Protein AF-A0A2T3CL04-F1 (afdb_monomer_lite)

Foldseek 3Di:
DWDADPVRDIDDQDFAKDKDWDADPVRDIDIDIDGDDPDFHKDKDWFQFDQWQPDPSAQADQWAALVRVVVNQVVCLPVDVVFFPCVSVVHDQAWEFGNAQDNPTQWGFTWRSRDSDIDSVGDIDGRRDIHMIMGTPDD

pLDDT: mean 89.46, std 8.48, range [59.19, 98.31]

Radius of gyration: 17.95 Å; chains: 1; bounding box: 47×25×50 Å

Structure (mmCIF, N/CA/C/O backbone):
data_AF-A0A2T3CL04-F1
#
_entry.id   AF-A0A2T3CL04-F1
#
loop_
_atom_site.group_PDB
_atom_site.id
_atom_site.type_symbol
_atom_site.label_atom_id
_atom_site.label_alt_id
_atom_site.label_comp_id
_atom_site.label_asym_id
_atom_site.label_entity_id
_atom_site.label_seq_id
_atom_site.pdbx_PDB_ins_code
_atom_site.Cartn_x
_atom_site.Cartn_y
_atom_site.Cartn_z
_atom_site.occupancy
_atom_site.B_iso_or_equiv
_atom_site.auth_seq_id
_atom_site.auth_comp_id
_atom_site.auth_asym_id
_atom_site.auth_atom_id
_atom_site.pdbx_PDB_model_num
ATOM 1 N N . MET A 1 1 ? -12.659 11.385 9.164 1.00 59.19 1 MET A N 1
ATOM 2 C CA . MET A 1 1 ? -13.861 10.510 9.089 1.00 59.19 1 MET A CA 1
ATOM 3 C C . MET A 1 1 ? -13.406 9.063 9.093 1.00 59.19 1 MET A C 1
ATOM 5 O O . MET A 1 1 ? -12.392 8.786 8.464 1.00 59.19 1 MET A O 1
ATOM 9 N N . ALA A 1 2 ? -14.109 8.166 9.783 1.00 63.53 2 ALA A N 1
ATOM 10 C CA . ALA A 1 2 ? -13.750 6.751 9.889 1.00 63.53 2 ALA A CA 1
ATOM 11 C C . ALA A 1 2 ? -14.922 5.831 9.529 1.00 63.53 2 ALA A C 1
ATOM 13 O O . ALA A 1 2 ? -16.082 6.221 9.659 1.00 63.53 2 ALA A O 1
ATOM 14 N N . THR A 1 3 ? -14.613 4.617 9.084 1.00 68.12 3 THR A N 1
ATOM 15 C CA . THR A 1 3 ? -15.584 3.527 8.933 1.00 68.12 3 THR A CA 1
ATOM 16 C C . THR A 1 3 ? -15.368 2.506 10.045 1.00 68.12 3 THR A C 1
ATOM 18 O O . THR A 1 3 ? -14.237 2.302 10.479 1.00 68.12 3 THR A O 1
ATOM 21 N N . VAL A 1 4 ? -16.447 1.880 10.518 1.00 71.81 4 VAL A N 1
ATOM 22 C CA . VAL A 1 4 ? -16.408 0.819 11.533 1.00 71.81 4 VAL A CA 1
ATOM 23 C C . VAL A 1 4 ? -17.107 -0.425 10.992 1.00 71.81 4 VAL A C 1
ATOM 25 O O . VAL A 1 4 ? -18.161 -0.306 10.363 1.00 71.81 4 VAL A O 1
ATOM 28 N N . ASP A 1 5 ? -16.515 -1.604 11.181 1.00 72.62 5 ASP A N 1
ATOM 29 C CA . ASP A 1 5 ? -17.175 -2.872 10.854 1.00 72.62 5 ASP A CA 1
ATOM 30 C C . ASP A 1 5 ? -17.956 -3.453 12.049 1.00 72.62 5 ASP A C 1
ATOM 32 O O . ASP A 1 5 ? -17.906 -2.942 13.167 1.00 72.62 5 ASP A O 1
ATOM 36 N N . GLN A 1 6 ? -18.707 -4.535 11.815 1.00 69.56 6 GLN A N 1
ATOM 37 C CA . GLN A 1 6 ? -19.569 -5.167 12.827 1.00 69.56 6 GLN A CA 1
ATOM 38 C C . GLN A 1 6 ? -18.801 -5.746 14.028 1.00 69.56 6 GLN A C 1
ATOM 40 O O . GLN A 1 6 ? -19.418 -6.107 15.025 1.00 69.56 6 GLN A O 1
ATOM 45 N N . THR A 1 7 ? -17.471 -5.844 13.941 1.00 71.88 7 THR A N 1
ATOM 46 C CA . THR A 1 7 ? -16.604 -6.314 15.029 1.00 71.88 7 THR A CA 1
ATOM 47 C C . THR A 1 7 ? -15.989 -5.168 15.833 1.00 71.88 7 THR A C 1
ATOM 49 O O . THR A 1 7 ? -15.258 -5.415 16.787 1.00 71.88 7 THR A O 1
ATOM 52 N N . GLY A 1 8 ? -16.289 -3.915 15.468 1.00 69.06 8 GLY A N 1
ATOM 53 C CA . GLY A 1 8 ? -15.706 -2.727 16.088 1.00 69.06 8 GLY A CA 1
ATOM 54 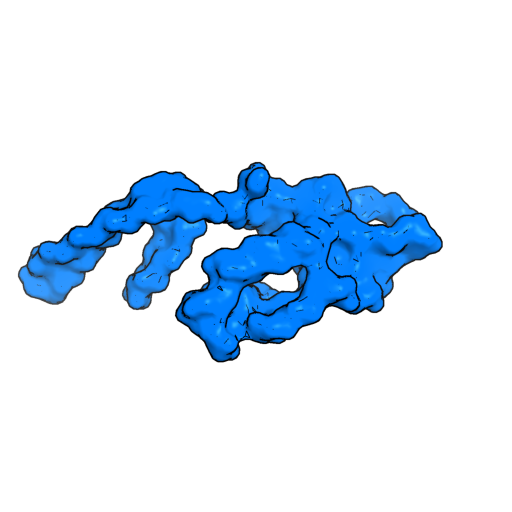C C . GLY A 1 8 ? -14.339 -2.341 15.518 1.00 69.06 8 GLY A C 1
ATOM 55 O O . GLY A 1 8 ? -13.658 -1.511 16.114 1.00 69.06 8 GLY A O 1
ATOM 56 N N . PHE A 1 9 ? -13.923 -2.906 14.376 1.00 71.75 9 PHE A N 1
ATOM 57 C CA . PHE A 1 9 ? -12.684 -2.506 13.709 1.00 71.75 9 PHE A CA 1
ATOM 58 C C . PHE A 1 9 ? -12.881 -1.176 12.983 1.00 71.75 9 PHE A C 1
ATOM 60 O O . PHE A 1 9 ? -13.762 -1.057 12.129 1.00 71.75 9 PHE A O 1
ATOM 67 N N . VAL A 1 10 ? -12.057 -0.183 13.319 1.00 74.50 10 VAL A N 1
ATOM 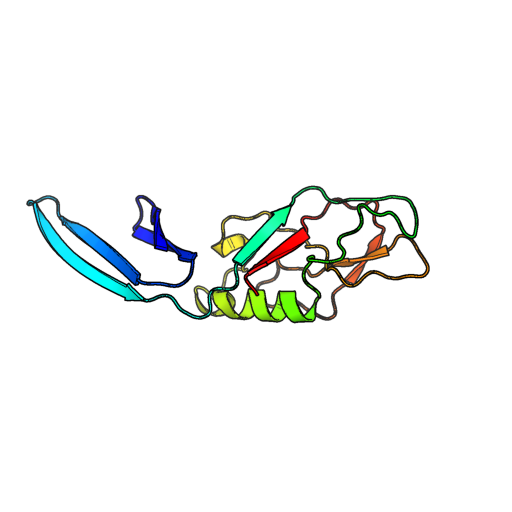68 C CA . VAL A 1 10 ? -12.188 1.195 12.835 1.00 74.50 10 VAL A CA 1
ATOM 69 C C . VAL A 1 10 ? -11.036 1.522 11.900 1.00 74.50 10 VAL A C 1
ATOM 71 O O . VAL A 1 10 ? -9.875 1.366 12.264 1.00 74.50 10 VAL A O 1
ATOM 74 N N . VAL A 1 11 ? -11.350 2.043 10.715 1.00 72.25 11 VAL A N 1
ATOM 75 C CA . VAL A 1 11 ? -10.349 2.553 9.773 1.00 72.25 11 VAL A CA 1
ATOM 76 C C . VAL A 1 11 ? -10.561 4.044 9.581 1.00 72.25 11 VAL A C 1
ATOM 78 O O . VAL A 1 11 ? -11.632 4.486 9.159 1.00 72.25 11 VAL A O 1
ATOM 81 N N . ALA A 1 12 ? -9.524 4.831 9.860 1.00 71.81 12 ALA A N 1
ATOM 82 C CA . ALA A 1 12 ? -9.507 6.245 9.521 1.00 71.81 12 ALA A CA 1
ATOM 83 C C . ALA A 1 12 ? -9.468 6.405 7.994 1.00 71.81 12 ALA A C 1
ATOM 85 O O . ALA A 1 12 ? -8.493 6.033 7.346 1.00 71.81 12 ALA A O 1
ATOM 86 N N . ALA A 1 13 ? -10.527 6.963 7.410 1.00 71.94 13 ALA A N 1
ATOM 87 C CA . ALA A 1 13 ? -10.597 7.244 5.977 1.00 71.94 13 ALA A CA 1
ATOM 88 C C . ALA A 1 13 ? -10.000 8.616 5.623 1.00 71.94 13 ALA A C 1
ATOM 90 O O . ALA A 1 13 ? -9.594 8.838 4.486 1.00 71.94 13 ALA A O 1
ATOM 91 N N . ASN A 1 14 ? -9.976 9.551 6.578 1.00 73.94 14 ASN A N 1
ATOM 92 C CA . ASN A 1 14 ? -9.379 10.876 6.417 1.00 73.94 14 ASN A CA 1
ATOM 93 C C . ASN A 1 14 ? -9.092 11.512 7.788 1.00 73.94 14 ASN A C 1
ATOM 95 O O . ASN A 1 14 ? -9.733 11.140 8.781 1.00 73.94 14 ASN A O 1
ATOM 99 N N . ASN A 1 15 ? -8.219 12.521 7.810 1.00 79.31 15 ASN A N 1
ATOM 100 C CA . ASN A 1 15 ? -8.009 13.408 8.951 1.00 79.31 15 ASN A CA 1
ATOM 101 C C . ASN A 1 15 ? -9.340 14.015 9.442 1.00 79.31 15 ASN A C 1
ATOM 103 O O . ASN A 1 15 ? -10.315 14.154 8.695 1.00 79.31 15 ASN A O 1
ATOM 107 N N . GLY A 1 16 ? -9.390 14.360 10.724 1.00 80.75 16 GLY A N 1
ATOM 108 C CA . GLY A 1 16 ? -10.564 14.913 11.398 1.00 80.75 16 GLY A CA 1
ATOM 109 C C . GLY A 1 16 ? -11.110 13.988 12.478 1.00 80.75 16 GLY A C 1
ATOM 110 O O . GLY A 1 16 ? -10.550 12.931 12.753 1.00 80.75 16 GLY A O 1
ATOM 111 N N . SER A 1 17 ? -12.213 14.383 13.105 1.00 82.94 17 SER A N 1
ATOM 112 C CA . SER A 1 17 ? -12.770 13.649 14.242 1.00 82.94 17 SER A CA 1
ATOM 113 C C . SER A 1 17 ? -13.910 12.717 13.836 1.00 82.94 17 SER A C 1
ATOM 115 O O . SER A 1 17 ? -14.608 12.932 12.843 1.00 82.94 17 SER A O 1
ATOM 117 N N . SER A 1 18 ? -14.094 11.634 14.577 1.00 84.25 18 SER A N 1
ATOM 118 C CA . SER A 1 18 ? -15.256 10.752 14.481 1.00 84.25 18 SER A CA 1
ATOM 119 C C . SER A 1 18 ? -15.648 10.294 15.876 1.00 84.25 18 SER A C 1
ATOM 121 O O . SER A 1 18 ? -14.788 10.075 16.725 1.00 84.25 18 SER A O 1
ATOM 123 N N . VAL A 1 19 ? -16.950 10.186 16.114 1.00 86.19 19 VAL A N 1
ATOM 124 C CA . VAL A 1 19 ? -17.493 9.678 17.373 1.00 86.19 19 VAL A CA 1
ATOM 125 C C . VAL A 1 19 ? -17.916 8.239 17.136 1.00 86.19 19 VAL A C 1
ATOM 127 O O . VAL A 1 19 ? -18.683 7.965 16.215 1.00 86.19 19 VAL A O 1
ATOM 130 N N . ILE A 1 20 ? -17.392 7.327 17.944 1.00 84.00 20 ILE A N 1
ATOM 131 C CA . ILE A 1 20 ? -17.840 5.940 17.990 1.00 84.00 20 ILE A CA 1
ATOM 132 C C . ILE A 1 20 ? -18.818 5.835 19.143 1.00 84.00 20 ILE A C 1
ATOM 134 O O . ILE A 1 20 ? -18.451 6.132 20.278 1.00 84.00 20 ILE A O 1
ATOM 138 N N . THR A 1 21 ? -20.038 5.398 18.854 1.00 87.12 21 THR A N 1
ATOM 139 C CA . THR A 1 21 ? -21.058 5.120 19.864 1.00 87.12 21 THR A CA 1
ATOM 140 C C . THR A 1 21 ? -21.312 3.621 19.903 1.00 87.12 21 THR A C 1
ATOM 142 O O . THR A 1 21 ? -21.632 3.015 18.882 1.00 87.12 21 THR A O 1
ATOM 145 N N . VAL A 1 22 ? -21.152 3.028 21.081 1.00 85.19 22 VAL A N 1
ATOM 146 C CA . VAL A 1 22 ? -21.485 1.633 21.366 1.00 85.19 22 VAL A CA 1
ATOM 147 C C . VAL A 1 22 ? -22.798 1.626 22.128 1.00 85.19 22 VAL A C 1
ATOM 149 O O . VAL A 1 22 ? -22.942 2.372 23.094 1.00 85.19 22 VAL A O 1
ATOM 152 N N . ILE A 1 23 ? -23.736 0.795 21.682 1.00 89.19 23 ILE A N 1
ATOM 153 C CA . ILE A 1 23 ? 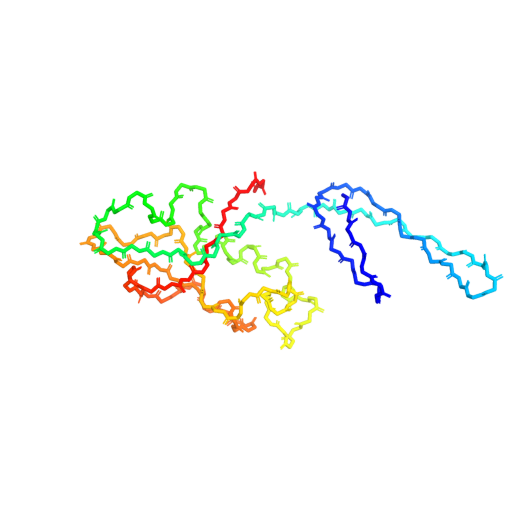-25.013 0.559 22.352 1.00 89.19 23 ILE A CA 1
ATOM 154 C C . ILE A 1 23 ? -25.033 -0.909 22.761 1.00 89.19 23 ILE A C 1
ATOM 156 O O . ILE A 1 23 ? -24.802 -1.777 21.916 1.00 89.19 23 ILE A O 1
ATOM 160 N N . ASP A 1 24 ? -25.245 -1.186 24.043 1.00 89.50 24 ASP A N 1
ATOM 161 C CA . ASP A 1 24 ? -25.339 -2.557 24.534 1.00 89.50 24 ASP A CA 1
ATOM 162 C C . ASP A 1 24 ? -26.731 -3.170 24.272 1.00 89.50 24 ASP A C 1
ATOM 164 O O . ASP A 1 24 ? -27.645 -2.522 23.757 1.00 89.50 24 ASP A O 1
ATOM 168 N N . ALA A 1 25 ? -26.906 -4.449 24.615 1.00 91.19 25 ALA A N 1
ATOM 169 C CA . ALA A 1 25 ? -28.175 -5.151 24.414 1.00 91.19 25 ALA A CA 1
ATOM 170 C C . ALA A 1 25 ? -29.333 -4.602 25.272 1.00 91.19 25 ALA A C 1
ATOM 172 O O . ALA A 1 25 ? -30.495 -4.868 24.962 1.00 91.19 25 ALA A O 1
ATOM 173 N N . ASN A 1 26 ? -29.026 -3.852 26.333 1.00 93.44 26 ASN A N 1
ATOM 174 C CA . ASN A 1 26 ? -30.004 -3.229 27.220 1.00 93.44 26 ASN A CA 1
ATOM 175 C C . ASN A 1 26 ? -30.391 -1.814 26.752 1.00 93.44 26 ASN A C 1
ATOM 177 O O . ASN A 1 26 ? -31.353 -1.245 27.264 1.00 93.44 26 ASN A O 1
ATOM 181 N N . GLY A 1 27 ? -29.687 -1.268 25.754 1.00 90.00 27 GLY A N 1
ATOM 182 C CA . GLY A 1 27 ? -29.894 0.076 25.219 1.00 90.00 27 GLY A CA 1
ATOM 183 C C . GLY A 1 27 ? -29.000 1.149 25.847 1.00 90.00 27 GLY A C 1
ATOM 184 O O . GLY A 1 27 ? -29.142 2.324 25.496 1.00 90.00 27 GLY A O 1
ATOM 185 N N . ASP A 1 28 ? -28.072 0.770 26.728 1.00 93.25 28 ASP A N 1
ATOM 186 C CA . ASP A 1 28 ? -27.117 1.689 27.342 1.00 93.25 28 ASP A CA 1
ATOM 187 C C . ASP A 1 28 ? -26.056 2.113 26.322 1.00 93.25 28 ASP A C 1
ATOM 189 O O . ASP A 1 28 ? -25.589 1.306 25.516 1.00 93.25 28 ASP A O 1
ATOM 193 N N . GLN A 1 29 ? -25.665 3.392 26.347 1.00 94.94 29 GLN A N 1
ATOM 194 C CA . GLN A 1 29 ? -24.754 3.967 25.356 1.00 94.94 29 GLN A CA 1
ATOM 195 C C . GLN A 1 29 ? -23.447 4.456 25.977 1.00 94.94 29 GLN A C 1
ATOM 197 O O . GLN A 1 29 ? -23.445 5.176 26.975 1.00 94.94 29 GLN A O 1
ATOM 202 N N . ALA A 1 30 ? -22.336 4.162 25.308 1.00 90.81 30 ALA A N 1
ATOM 203 C CA . ALA A 1 30 ? -21.038 4.780 25.547 1.00 90.81 30 ALA A CA 1
ATOM 204 C C . ALA A 1 30 ? -20.542 5.430 24.251 1.00 90.81 30 ALA A C 1
ATOM 206 O O . ALA A 1 30 ? -20.700 4.860 23.175 1.00 90.81 30 ALA A O 1
ATOM 207 N N . SER A 1 31 ? -19.946 6.621 24.333 1.00 89.88 31 SER A N 1
ATOM 208 C CA . SER A 1 31 ? -19.399 7.319 23.163 1.00 89.88 31 SER A CA 1
ATOM 209 C C . SER A 1 31 ? -17.943 7.714 23.371 1.00 89.88 31 SER A C 1
ATOM 211 O O . SER A 1 31 ? -17.561 8.136 24.461 1.00 89.88 31 SER A O 1
ATOM 213 N N . TYR A 1 32 ? -17.142 7.612 22.313 1.00 86.50 32 TYR A N 1
ATOM 214 C CA . TYR A 1 32 ? -15.736 7.997 22.309 1.00 86.50 32 TYR A CA 1
ATOM 215 C C . TYR A 1 32 ? -15.413 8.828 21.067 1.00 86.50 32 TYR A C 1
ATOM 217 O O . TYR A 1 32 ? -15.666 8.403 19.939 1.00 86.50 32 TYR A O 1
ATOM 225 N N . THR A 1 33 ? -14.845 10.015 21.267 1.00 87.94 33 THR A N 1
ATOM 226 C CA . THR A 1 33 ? -14.390 10.874 20.168 1.00 87.94 33 THR A CA 1
ATOM 227 C C . THR A 1 33 ? -12.940 10.556 19.846 1.00 87.94 33 THR A C 1
ATOM 229 O O . THR A 1 33 ? -12.059 10.764 20.677 1.00 87.94 33 THR A O 1
ATOM 232 N N . ILE A 1 34 ? -12.685 10.108 18.620 1.00 83.62 34 ILE A N 1
ATOM 233 C CA . ILE A 1 34 ? -11.339 9.913 18.084 1.00 83.62 34 ILE A CA 1
ATOM 234 C C . ILE A 1 34 ? -11.043 11.040 17.107 1.00 83.62 34 ILE A C 1
ATOM 236 O O . ILE A 1 34 ? -11.845 11.319 16.218 1.00 83.62 34 ILE A O 1
ATOM 240 N N . THR A 1 35 ? -9.882 11.671 17.247 1.00 82.56 35 THR A N 1
ATOM 241 C CA . THR A 1 35 ? -9.367 12.634 16.271 1.00 82.56 35 THR A CA 1
ATOM 242 C C . THR A 1 35 ? -8.206 12.004 15.525 1.00 82.56 35 THR A C 1
ATOM 244 O O . THR A 1 35 ? -7.203 11.641 16.131 1.00 82.56 35 THR A O 1
ATOM 247 N N . PHE A 1 36 ? -8.345 11.894 14.208 1.00 81.56 36 PHE A N 1
ATOM 248 C CA . PHE A 1 36 ? -7.315 11.386 13.314 1.00 81.56 36 PHE A CA 1
ATOM 249 C C . PHE A 1 36 ? -6.528 12.557 12.729 1.00 81.56 36 PHE A C 1
ATOM 251 O O . PHE A 1 36 ? -7.110 13.507 12.196 1.00 81.56 36 PHE A O 1
ATOM 258 N N . SER A 1 37 ? -5.207 12.488 12.810 1.00 79.75 37 SER A N 1
ATOM 259 C CA . SER A 1 37 ? -4.290 13.427 12.169 1.00 79.75 37 SER A CA 1
ATOM 260 C C . SER A 1 37 ? -3.115 12.660 11.560 1.00 79.75 37 SER A C 1
ATOM 262 O O . SER A 1 37 ? -2.821 11.539 11.967 1.00 79.75 37 SER A O 1
ATOM 264 N N . GLY A 1 38 ? -2.462 13.246 10.554 1.00 77.94 38 GLY A N 1
ATOM 265 C CA . GLY A 1 38 ? -1.319 12.623 9.879 1.00 77.94 38 GLY A CA 1
ATOM 266 C C . GLY A 1 38 ? -1.665 11.433 8.975 1.00 77.94 38 GLY A C 1
ATOM 267 O O . GLY A 1 38 ? -0.754 10.716 8.569 1.00 77.94 38 GLY A O 1
ATOM 268 N N . VAL A 1 39 ? -2.946 11.225 8.642 1.00 78.94 39 VAL A N 1
ATOM 269 C CA . VAL A 1 39 ? -3.382 10.165 7.721 1.00 78.94 39 VAL A CA 1
ATOM 270 C C . VAL A 1 39 ? -2.843 10.462 6.325 1.00 78.94 39 VAL A C 1
ATOM 272 O O . VAL A 1 39 ? -3.178 11.496 5.748 1.00 78.94 39 VAL A O 1
ATOM 275 N N . ARG A 1 40 ? -2.047 9.543 5.769 1.00 85.00 40 ARG A N 1
ATOM 276 C CA . ARG A 1 40 ? -1.587 9.620 4.375 1.00 85.00 40 ARG A CA 1
ATOM 277 C C . ARG A 1 40 ? -2.500 8.796 3.481 1.00 85.00 40 ARG A C 1
ATOM 279 O O . ARG A 1 40 ? -2.474 7.563 3.525 1.00 85.00 40 ARG A O 1
ATOM 286 N N . LEU A 1 41 ? -3.304 9.467 2.661 1.00 85.69 41 LEU A N 1
ATOM 287 C CA . LEU A 1 41 ? -4.306 8.799 1.843 1.00 85.69 41 LEU A CA 1
ATOM 288 C C . LEU A 1 41 ? -3.685 8.271 0.549 1.00 85.69 41 LEU A C 1
ATOM 290 O O . LEU A 1 41 ? -3.083 9.013 -0.234 1.00 85.69 41 LEU A O 1
ATOM 294 N N . VAL A 1 42 ? -3.880 6.976 0.304 1.00 92.25 42 VAL A N 1
ATOM 295 C CA . VAL A 1 42 ? -3.372 6.290 -0.884 1.00 92.25 42 VAL A CA 1
ATOM 296 C C . VAL A 1 42 ? -4.499 5.599 -1.643 1.00 92.25 42 VAL A C 1
ATOM 298 O O . VAL A 1 42 ? -5.428 5.045 -1.058 1.00 92.25 42 VAL A O 1
ATOM 301 N N . LYS A 1 43 ? -4.396 5.596 -2.970 1.00 93.81 43 LYS A N 1
ATOM 302 C CA . LYS A 1 43 ? -5.183 4.755 -3.868 1.00 93.81 43 LYS A CA 1
ATOM 303 C C . LYS A 1 43 ? -4.391 3.488 -4.165 1.00 93.81 43 LYS A C 1
ATOM 305 O O . LYS A 1 43 ? -3.255 3.580 -4.628 1.00 93.81 43 LYS A O 1
ATOM 310 N N . ARG A 1 44 ? -4.997 2.318 -3.971 1.00 95.06 44 ARG A N 1
ATOM 311 C CA . ARG A 1 44 ? -4.462 1.049 -4.476 1.00 95.06 44 ARG A CA 1
ATOM 312 C C . ARG A 1 44 ? -4.994 0.796 -5.885 1.00 95.06 44 ARG A C 1
ATOM 314 O O . ARG A 1 44 ? -6.199 0.883 -6.108 1.00 95.06 44 ARG A O 1
ATOM 321 N N . GLU A 1 45 ? -4.110 0.470 -6.818 1.00 96.38 45 GLU A N 1
ATOM 322 C CA . GLU A 1 45 ? -4.481 -0.102 -8.113 1.00 96.38 45 GLU A CA 1
ATOM 323 C C . GLU A 1 45 ? -3.872 -1.493 -8.237 1.00 96.38 45 GLU A C 1
ATOM 325 O O . GLU A 1 45 ? -2.657 -1.649 -8.127 1.00 96.38 45 GLU A O 1
ATOM 330 N N . ASP A 1 46 ? -4.716 -2.496 -8.454 1.00 96.38 46 ASP A N 1
ATOM 331 C CA . ASP A 1 46 ? -4.289 -3.886 -8.588 1.00 96.38 46 ASP A CA 1
ATOM 332 C C . ASP A 1 46 ? -3.866 -4.209 -10.032 1.00 96.38 46 ASP A C 1
ATOM 334 O O . ASP A 1 46 ? -4.136 -3.451 -10.965 1.00 96.38 46 ASP A O 1
ATOM 338 N N . ASP A 1 47 ? -3.179 -5.342 -10.209 1.00 94.56 47 ASP A N 1
ATOM 339 C CA . ASP A 1 47 ? -2.793 -5.901 -11.513 1.00 94.56 47 ASP A CA 1
ATOM 340 C C . ASP A 1 47 ? -2.090 -4.917 -12.463 1.00 94.56 47 ASP A C 1
ATOM 342 O O . ASP A 1 47 ? -2.316 -4.923 -13.675 1.00 94.56 47 ASP A O 1
ATOM 346 N N . ARG A 1 48 ? -1.181 -4.092 -11.934 1.00 95.19 48 ARG A N 1
ATOM 347 C CA . ARG A 1 48 ? -0.314 -3.235 -12.750 1.00 95.19 48 ARG A CA 1
ATOM 348 C C . ARG A 1 48 ? 0.831 -4.063 -13.336 1.00 95.19 48 ARG A C 1
ATOM 350 O O . ARG A 1 48 ? 1.521 -4.775 -12.605 1.00 95.19 48 ARG A O 1
ATOM 357 N N . TRP A 1 49 ? 1.030 -3.954 -14.649 1.00 95.06 49 TRP A N 1
ATOM 358 C CA . TRP A 1 49 ? 2.094 -4.628 -15.403 1.00 95.06 49 TRP A CA 1
ATOM 359 C C . TRP A 1 49 ? 2.382 -3.890 -16.724 1.00 95.06 49 TRP A C 1
ATOM 361 O O . TRP A 1 49 ? 1.564 -3.093 -17.192 1.00 95.06 49 TRP A O 1
ATOM 371 N N . TRP A 1 50 ? 3.552 -4.134 -17.315 1.00 94.12 50 TRP A N 1
ATOM 372 C CA . TRP A 1 50 ? 3.996 -3.589 -18.605 1.00 94.12 50 TRP A CA 1
ATOM 373 C C . TRP A 1 50 ? 5.114 -4.454 -19.204 1.00 94.12 50 TRP A C 1
ATOM 375 O O . TRP A 1 50 ? 5.856 -5.101 -18.482 1.00 94.12 50 TRP A O 1
ATOM 385 N N . THR A 1 51 ? 5.290 -4.447 -20.523 1.00 91.06 51 THR A N 1
ATOM 386 C CA . THR A 1 51 ? 6.347 -5.238 -21.198 1.00 91.06 51 THR A CA 1
ATOM 387 C C . THR A 1 51 ? 7.350 -4.389 -21.968 1.00 91.06 51 THR A C 1
ATOM 389 O O . THR A 1 51 ? 8.356 -4.898 -22.449 1.00 91.06 51 THR A O 1
ATOM 392 N N . THR A 1 52 ? 7.085 -3.091 -22.112 1.00 89.00 52 THR A N 1
ATOM 393 C CA . THR A 1 52 ? 7.928 -2.184 -22.894 1.00 89.00 52 THR A CA 1
ATOM 394 C C . THR A 1 52 ? 8.707 -1.259 -21.958 1.00 89.00 52 THR A C 1
ATOM 396 O O . THR A 1 52 ? 8.090 -0.624 -21.090 1.00 89.00 52 THR A O 1
ATOM 399 N N . PRO A 1 53 ? 10.037 -1.132 -22.127 1.00 85.75 53 PRO A N 1
ATOM 400 C CA . PRO A 1 53 ? 10.817 -0.105 -21.447 1.00 85.75 53 PRO A CA 1
ATOM 401 C C . PRO A 1 53 ? 10.197 1.284 -21.649 1.00 85.75 53 PRO A C 1
ATOM 403 O O . PRO A 1 53 ? 9.750 1.623 -22.741 1.00 85.75 53 PRO A O 1
ATOM 406 N N . GLY A 1 54 ? 10.131 2.081 -20.582 1.00 79.25 54 GLY A N 1
ATOM 407 C CA . GLY A 1 54 ? 9.562 3.438 -20.637 1.00 79.25 54 GLY A CA 1
ATOM 408 C C . GLY A 1 54 ? 8.038 3.520 -20.827 1.00 79.25 54 GLY A C 1
ATOM 409 O O . GLY A 1 54 ? 7.524 4.604 -21.082 1.00 79.25 54 GLY A O 1
ATOM 410 N N . SER A 1 55 ? 7.304 2.409 -20.699 1.00 86.00 55 SER A N 1
ATOM 411 C CA . SER A 1 55 ? 5.840 2.410 -20.813 1.00 86.00 55 SER A CA 1
ATOM 412 C C . SER A 1 55 ? 5.168 3.411 -19.860 1.00 86.00 55 SER A C 1
ATOM 414 O O . SER A 1 55 ? 5.479 3.465 -18.672 1.00 86.00 55 SER A O 1
ATOM 416 N N . TYR A 1 56 ? 4.188 4.170 -20.358 1.00 82.50 56 TYR A N 1
ATOM 417 C CA . TYR A 1 56 ? 3.468 5.172 -19.563 1.00 82.50 56 TYR A CA 1
ATOM 418 C C . TYR A 1 56 ? 2.540 4.559 -18.501 1.00 82.50 56 TYR A C 1
ATOM 420 O O . TYR A 1 56 ? 2.116 5.255 -17.578 1.00 82.50 56 TYR A O 1
ATOM 428 N N . VAL A 1 57 ? 2.226 3.262 -18.619 1.00 87.00 57 VAL A N 1
ATOM 429 C CA . VAL A 1 57 ? 1.433 2.524 -17.623 1.00 87.00 57 VAL A CA 1
ATOM 430 C C . VAL A 1 57 ? 2.278 2.009 -16.454 1.00 87.00 57 VAL A C 1
ATOM 432 O O . VAL A 1 57 ? 1.739 1.407 -15.524 1.00 87.00 57 VAL A O 1
ATOM 435 N N . ARG A 1 58 ? 3.591 2.252 -16.462 1.00 90.94 58 ARG A N 1
ATOM 436 C CA . ARG A 1 58 ? 4.448 1.998 -15.302 1.00 90.94 58 ARG A CA 1
ATOM 437 C C . ARG A 1 58 ? 3.956 2.812 -14.102 1.00 90.94 58 ARG A C 1
ATOM 439 O O . ARG A 1 58 ? 3.498 3.939 -14.291 1.00 90.94 58 ARG A O 1
ATOM 446 N N . PRO A 1 59 ? 4.028 2.286 -12.871 1.00 91.88 59 PRO A N 1
ATOM 447 C CA . PRO A 1 59 ? 3.799 3.075 -11.669 1.00 91.88 59 PRO A CA 1
ATOM 448 C C . PRO A 1 59 ? 4.764 4.259 -11.651 1.00 91.88 59 PRO A C 1
ATOM 450 O O . PRO A 1 59 ? 5.966 4.087 -11.514 1.00 91.88 59 PRO A O 1
ATOM 453 N N . GLN A 1 60 ? 4.247 5.462 -11.880 1.00 89.00 60 GLN A N 1
ATOM 454 C CA . GLN A 1 60 ? 5.024 6.696 -11.984 1.00 89.00 60 GLN A CA 1
ATOM 455 C C . GLN A 1 60 ? 4.181 7.894 -11.532 1.00 89.00 60 GLN A C 1
ATOM 457 O O . GLN A 1 60 ? 2.988 7.753 -11.240 1.00 89.00 60 GLN A O 1
ATOM 462 N N . GLY A 1 61 ? 4.795 9.078 -11.464 1.00 89.06 61 GLY A N 1
ATOM 463 C CA . GLY A 1 61 ? 4.128 10.310 -11.039 1.00 89.06 61 GLY A CA 1
ATOM 464 C C . GLY A 1 61 ? 3.696 10.239 -9.575 1.00 89.06 61 GLY A C 1
ATOM 465 O O . GLY A 1 61 ? 4.522 10.325 -8.667 1.00 89.06 61 GLY A O 1
ATOM 466 N N . ASN A 1 62 ? 2.396 10.057 -9.335 1.00 93.19 62 ASN A N 1
ATOM 467 C CA . ASN A 1 62 ? 1.847 9.992 -7.979 1.00 93.19 62 ASN A CA 1
ATOM 468 C C . ASN A 1 62 ? 2.054 8.636 -7.291 1.00 93.19 62 ASN A C 1
ATOM 470 O O . ASN A 1 62 ? 1.761 8.543 -6.101 1.00 93.19 62 ASN A O 1
ATOM 474 N N . ALA A 1 63 ? 2.574 7.617 -7.984 1.00 95.62 63 ALA A N 1
ATOM 475 C CA . ALA A 1 63 ? 2.960 6.355 -7.353 1.00 95.62 63 ALA A CA 1
ATOM 476 C C . ALA A 1 63 ? 3.946 6.591 -6.193 1.00 95.62 63 ALA A C 1
ATOM 478 O O . ALA A 1 6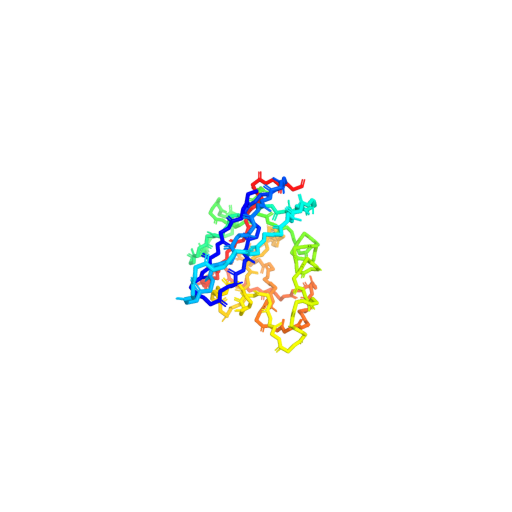3 ? 4.809 7.467 -6.284 1.00 95.62 63 ALA A O 1
ATOM 479 N N . LEU A 1 64 ? 3.818 5.829 -5.105 1.00 96.94 64 LEU A N 1
ATOM 480 C CA . LEU A 1 64 ? 4.716 5.951 -3.957 1.00 96.94 64 LEU A CA 1
ATOM 481 C C . LEU A 1 64 ? 6.124 5.483 -4.318 1.00 96.94 64 LEU A C 1
ATOM 483 O O . LEU A 1 64 ? 6.303 4.348 -4.757 1.00 96.94 64 LEU A O 1
ATOM 487 N N . SER A 1 65 ? 7.135 6.314 -4.063 1.00 96.31 65 SER A N 1
ATOM 488 C CA . SER A 1 65 ? 8.526 5.843 -4.019 1.00 96.31 65 SER A CA 1
ATOM 489 C C . SER A 1 65 ? 8.716 4.826 -2.891 1.00 96.31 65 SER A C 1
ATOM 491 O O . SER A 1 65 ? 7.916 4.768 -1.956 1.00 96.31 65 SER A O 1
ATOM 493 N N . ARG A 1 66 ? 9.806 4.055 -2.898 1.00 96.94 66 ARG A N 1
ATOM 494 C CA . ARG A 1 66 ? 10.118 3.123 -1.798 1.00 96.94 66 ARG A CA 1
ATOM 495 C C . ARG A 1 66 ? 10.210 3.823 -0.438 1.00 96.94 66 ARG A C 1
ATOM 497 O O . ARG A 1 66 ? 9.746 3.288 0.568 1.00 96.94 66 ARG A O 1
ATOM 504 N N . ALA A 1 67 ? 10.752 5.042 -0.409 1.00 96.19 67 ALA A N 1
ATOM 505 C CA . ALA A 1 67 ? 10.808 5.864 0.800 1.00 96.19 67 ALA A CA 1
ATOM 506 C C . ALA A 1 67 ? 9.403 6.248 1.292 1.00 96.19 67 ALA A C 1
ATOM 508 O O . ALA A 1 67 ? 9.118 6.179 2.487 1.00 96.19 67 ALA A O 1
ATOM 509 N N . GLN A 1 68 ? 8.500 6.588 0.372 1.00 95.81 68 GLN A N 1
ATOM 510 C CA . GLN A 1 68 ? 7.105 6.860 0.704 1.00 95.81 68 GLN A CA 1
ATOM 511 C C . GLN A 1 68 ? 6.361 5.584 1.120 1.00 95.81 68 GLN A C 1
ATOM 513 O O . GLN A 1 68 ? 5.565 5.614 2.048 1.00 95.81 68 GLN A O 1
ATOM 518 N N . MET A 1 69 ? 6.657 4.428 0.527 1.00 96.94 69 MET A N 1
ATOM 519 C CA . MET A 1 69 ? 6.098 3.150 0.981 1.00 96.94 69 MET A CA 1
ATOM 520 C C . MET A 1 69 ? 6.518 2.814 2.418 1.00 96.94 69 MET A C 1
ATOM 522 O O . MET A 1 69 ? 5.688 2.326 3.181 1.00 96.94 69 MET A O 1
ATOM 526 N N . ARG A 1 70 ? 7.760 3.129 2.820 1.00 96.75 70 ARG A N 1
ATOM 527 C CA . ARG A 1 70 ? 8.210 3.013 4.221 1.00 96.75 70 ARG A CA 1
ATOM 528 C C . ARG A 1 70 ? 7.378 3.892 5.145 1.00 96.75 70 ARG A C 1
ATOM 530 O O . ARG A 1 70 ? 6.815 3.411 6.118 1.00 96.75 70 ARG A O 1
ATOM 537 N N . GLN A 1 71 ? 7.247 5.160 4.782 1.00 94.44 71 GLN A N 1
ATOM 538 C CA . GLN A 1 71 ? 6.420 6.142 5.478 1.00 94.44 71 GLN A CA 1
ATOM 539 C C . GLN A 1 71 ? 4.941 5.721 5.577 1.00 94.44 71 GLN A C 1
ATOM 541 O O . GLN A 1 71 ? 4.267 6.001 6.568 1.00 94.44 71 GLN A O 1
ATOM 546 N N . PHE A 1 72 ? 4.408 5.053 4.554 1.00 93.50 72 PHE A N 1
ATOM 547 C CA . PHE A 1 72 ? 3.072 4.464 4.600 1.00 93.50 72 PHE A CA 1
ATOM 548 C C . PHE A 1 72 ? 3.017 3.306 5.604 1.00 93.50 72 PHE A C 1
ATOM 550 O O . PHE A 1 72 ? 2.159 3.303 6.477 1.00 93.50 72 PHE A O 1
ATOM 557 N N . TRP A 1 73 ? 3.962 2.368 5.528 1.00 94.69 73 TRP A N 1
ATOM 558 C CA . TRP A 1 73 ? 4.040 1.211 6.423 1.00 94.69 73 TRP A CA 1
ATOM 559 C C . TRP A 1 73 ? 4.203 1.598 7.903 1.00 94.69 73 TRP A C 1
ATOM 561 O O . TRP A 1 73 ? 3.559 1.001 8.765 1.00 94.69 73 TRP A O 1
ATOM 571 N N . GLU A 1 74 ? 4.985 2.639 8.200 1.00 93.19 74 GLU A N 1
ATOM 572 C CA . GLU A 1 74 ? 5.205 3.155 9.560 1.00 93.19 74 GLU A CA 1
ATOM 573 C C . GLU A 1 74 ? 3.915 3.583 10.276 1.00 93.19 74 GLU A C 1
ATOM 575 O O . GLU A 1 74 ? 3.882 3.542 11.501 1.00 93.19 74 GLU A O 1
ATOM 580 N N . GLN A 1 75 ? 2.849 3.939 9.545 1.00 88.94 75 GLN A N 1
ATOM 581 C CA . GLN A 1 75 ? 1.552 4.291 10.143 1.00 88.94 75 GLN A CA 1
ATOM 582 C C . GLN A 1 75 ? 0.800 3.088 10.725 1.00 88.94 75 GLN A C 1
ATOM 584 O O . GLN A 1 75 ? -0.070 3.281 11.562 1.00 88.94 75 GLN A O 1
ATOM 589 N N . TYR A 1 76 ? 1.108 1.868 10.276 1.00 89.88 76 TYR A N 1
ATOM 590 C CA . TYR A 1 76 ? 0.315 0.673 10.588 1.00 89.88 76 TYR A CA 1
ATOM 591 C C . TYR A 1 76 ? 1.115 -0.427 11.292 1.00 89.88 76 TYR A C 1
ATOM 593 O O . TYR A 1 76 ? 0.522 -1.317 11.893 1.00 89.88 76 TYR A O 1
ATOM 601 N N . LYS A 1 77 ? 2.452 -0.402 11.218 1.00 90.44 77 LYS A N 1
ATOM 602 C CA . LYS A 1 77 ? 3.321 -1.497 11.694 1.00 90.44 77 LYS A CA 1
ATOM 603 C C . LYS A 1 77 ? 3.127 -1.877 13.171 1.00 90.44 77 LYS A C 1
ATOM 605 O O . LYS A 1 77 ? 3.431 -3.003 13.548 1.00 90.44 77 LYS A O 1
ATOM 610 N N . ASP A 1 78 ? 2.673 -0.934 13.996 1.00 90.69 78 ASP A N 1
ATOM 611 C CA . ASP A 1 78 ? 2.531 -1.115 15.444 1.00 90.69 78 ASP A CA 1
ATOM 612 C C . ASP A 1 78 ? 1.108 -1.529 15.859 1.00 90.69 78 ASP A C 1
ATOM 614 O O . ASP A 1 78 ? 0.907 -1.873 17.020 1.00 90.69 78 ASP A O 1
ATOM 618 N N . GLU A 1 79 ? 0.144 -1.557 14.928 1.00 88.56 79 GLU A N 1
ATOM 619 C CA . GLU A 1 79 ? -1.233 -2.016 15.190 1.00 88.56 79 GLU A CA 1
ATOM 620 C C . GLU A 1 79 ? -1.267 -3.507 15.568 1.00 88.56 79 GLU A C 1
ATOM 622 O O . GLU A 1 79 ? -1.976 -3.920 16.483 1.00 88.56 79 GLU A O 1
ATOM 627 N N . ASP A 1 80 ? -0.473 -4.329 14.875 1.00 91.06 80 ASP A N 1
ATOM 628 C CA . ASP A 1 80 ? -0.224 -5.733 15.214 1.00 91.06 80 ASP A CA 1
ATOM 629 C C . ASP A 1 80 ? 1.106 -6.168 14.588 1.00 91.06 80 ASP A C 1
ATOM 631 O O . ASP A 1 80 ? 1.186 -6.438 13.389 1.00 91.06 80 ASP A O 1
ATOM 635 N N . GLN A 1 81 ? 2.156 -6.267 15.405 1.00 90.31 81 GLN A N 1
ATOM 636 C CA . GLN A 1 81 ? 3.514 -6.587 14.942 1.00 90.31 81 GLN A CA 1
ATOM 637 C C . GLN A 1 81 ? 3.646 -7.996 14.334 1.00 90.31 81 GLN A C 1
ATOM 639 O O . GLN A 1 81 ? 4.647 -8.293 13.681 1.00 90.31 81 GLN A O 1
ATOM 644 N N . SER A 1 82 ? 2.654 -8.875 14.531 1.00 91.25 82 SER A N 1
ATOM 645 C CA . SER A 1 82 ? 2.620 -10.202 13.904 1.00 91.25 82 SER A CA 1
ATOM 646 C C . SER A 1 82 ? 2.055 -10.182 12.480 1.00 91.25 82 SER A C 1
ATOM 648 O O . SER A 1 82 ? 2.193 -11.163 11.744 1.00 91.25 82 SER A O 1
ATOM 650 N N . LYS A 1 83 ? 1.427 -9.072 12.071 1.00 93.88 83 LYS A N 1
ATOM 651 C CA . LYS A 1 83 ? 0.763 -8.921 10.776 1.00 93.88 83 LYS A CA 1
ATOM 652 C C . LYS A 1 83 ? 1.488 -7.914 9.899 1.00 93.88 83 LYS A C 1
ATOM 654 O O . LYS A 1 83 ? 2.014 -6.903 10.346 1.00 93.88 83 LYS A O 1
ATOM 659 N N . SER A 1 84 ? 1.472 -8.176 8.599 1.00 96.31 84 SER A N 1
ATOM 660 C CA . SER A 1 84 ? 1.901 -7.190 7.617 1.00 96.31 84 SER A CA 1
ATOM 661 C C . SER A 1 84 ? 0.815 -6.147 7.365 1.00 96.31 84 SER A C 1
ATOM 663 O O . SER A 1 84 ? -0.372 -6.382 7.594 1.00 96.31 84 SER A O 1
ATOM 665 N N . VAL A 1 85 ? 1.208 -4.984 6.848 1.00 94.12 85 VAL A N 1
ATOM 666 C CA . VAL A 1 85 ? 0.270 -3.884 6.570 1.00 94.12 85 VAL A CA 1
ATOM 667 C C . VAL A 1 85 ? -0.834 -4.284 5.584 1.00 94.12 85 VAL A C 1
ATOM 669 O O . VAL A 1 85 ? -1.998 -4.002 5.864 1.00 94.12 85 VAL A O 1
ATOM 672 N N . PRO A 1 86 ? -0.560 -5.016 4.485 1.00 95.12 86 PRO A N 1
ATOM 673 C CA . PRO A 1 86 ? -1.626 -5.555 3.655 1.00 95.12 86 PRO A CA 1
ATOM 674 C C . PRO A 1 86 ? -2.551 -6.515 4.414 1.00 95.12 86 PRO A C 1
ATOM 676 O O . PRO A 1 86 ? -3.754 -6.475 4.185 1.00 95.12 86 PRO A O 1
ATOM 679 N N . ALA A 1 87 ? -2.049 -7.327 5.352 1.00 95.00 87 ALA A N 1
ATOM 680 C CA . ALA A 1 87 ? -2.904 -8.194 6.166 1.00 95.00 87 ALA A CA 1
ATOM 681 C C . ALA A 1 87 ? -3.837 -7.384 7.085 1.00 95.00 87 ALA A C 1
ATOM 683 O O . ALA A 1 87 ? -5.036 -7.660 7.129 1.00 95.00 87 ALA A O 1
ATOM 684 N N . LEU A 1 88 ? -3.308 -6.356 7.760 1.00 91.38 88 LEU A N 1
ATOM 685 C CA . LEU A 1 88 ? -4.080 -5.421 8.591 1.00 91.38 88 LEU A CA 1
ATOM 686 C C . LEU A 1 88 ? -5.193 -4.730 7.793 1.00 91.38 88 LEU A C 1
ATOM 688 O O . LEU A 1 88 ? -6.333 -4.641 8.243 1.00 91.38 88 LEU A O 1
ATOM 692 N N . LEU A 1 89 ? -4.873 -4.293 6.574 1.00 90.19 89 LEU A N 1
ATOM 693 C CA . LEU A 1 89 ? -5.797 -3.584 5.691 1.00 90.19 89 LEU A CA 1
ATOM 694 C C . LEU A 1 89 ? -6.701 -4.511 4.864 1.00 90.19 89 LEU A C 1
ATOM 696 O O . LEU A 1 89 ? -7.510 -4.022 4.074 1.00 90.19 89 LEU A O 1
ATOM 700 N N . LYS A 1 90 ? -6.579 -5.838 5.018 1.00 92.06 90 LYS A N 1
ATOM 701 C CA . LYS A 1 90 ? -7.285 -6.847 4.203 1.00 92.06 90 LYS A CA 1
ATOM 702 C C . LYS A 1 90 ? -7.019 -6.670 2.693 1.00 92.06 90 LYS A C 1
ATOM 704 O O . LYS A 1 90 ? -7.904 -6.811 1.850 1.00 92.06 90 LYS A O 1
ATOM 709 N N . TRP A 1 91 ? -5.789 -6.309 2.343 1.00 93.50 91 TRP A N 1
ATOM 710 C CA . TRP A 1 91 ? -5.286 -6.154 0.979 1.00 93.50 91 TRP A CA 1
ATOM 711 C C . TRP A 1 91 ? -4.555 -7.417 0.495 1.00 93.50 91 TRP A C 1
ATOM 713 O O . TRP A 1 91 ? -4.175 -8.263 1.305 1.00 93.50 91 TRP A O 1
ATOM 723 N N . PRO A 1 92 ? -4.313 -7.560 -0.824 1.00 96.06 92 PRO A N 1
ATOM 724 C CA . PRO A 1 92 ? -3.533 -8.670 -1.356 1.00 96.06 92 PRO A CA 1
ATOM 725 C C . PRO A 1 92 ? -2.147 -8.784 -0.708 1.00 96.06 92 PRO A C 1
ATOM 727 O O . PRO A 1 92 ? -1.386 -7.812 -0.673 1.00 96.06 92 PRO A O 1
ATOM 730 N N . LEU A 1 93 ? -1.808 -9.992 -0.253 1.00 96.69 93 LEU A N 1
ATOM 731 C CA . LEU A 1 93 ? -0.478 -10.362 0.234 1.00 96.69 93 LEU A CA 1
ATOM 732 C C . LEU A 1 93 ? 0.440 -10.608 -0.970 1.00 96.69 93 LEU A C 1
ATOM 734 O O . LEU A 1 93 ? 0.516 -11.715 -1.497 1.00 96.69 93 LEU A O 1
ATOM 738 N N . LYS A 1 94 ? 1.047 -9.535 -1.473 1.00 96.25 94 LYS A N 1
ATOM 739 C CA . LYS A 1 94 ? 1.934 -9.537 -2.639 1.00 96.25 94 LYS A CA 1
ATOM 740 C C . LYS A 1 94 ? 3.078 -8.548 -2.426 1.00 96.25 94 LYS A C 1
ATOM 742 O O . LYS A 1 94 ? 3.039 -7.718 -1.517 1.00 96.25 94 LYS A O 1
ATOM 747 N N . HIS A 1 95 ? 4.040 -8.577 -3.342 1.00 97.81 95 HIS A N 1
ATOM 748 C CA . HIS A 1 95 ? 4.875 -7.411 -3.602 1.00 97.81 95 HIS A CA 1
ATOM 749 C C . HIS A 1 95 ? 4.020 -6.268 -4.154 1.00 97.81 95 HIS A C 1
ATOM 751 O O . HIS A 1 95 ? 3.013 -6.515 -4.816 1.00 97.81 95 HIS A O 1
ATOM 757 N N . TYR A 1 96 ? 4.439 -5.032 -3.899 1.00 98.25 96 TYR A N 1
ATOM 758 C CA . TYR A 1 96 ? 3.806 -3.823 -4.418 1.00 98.25 96 TYR A CA 1
ATOM 759 C C . TYR A 1 96 ? 4.835 -3.035 -5.214 1.00 98.25 96 TYR A C 1
ATOM 761 O O . TYR A 1 96 ? 5.937 -2.785 -4.721 1.00 98.25 96 TYR A O 1
ATOM 769 N N . TRP A 1 97 ? 4.483 -2.640 -6.434 1.00 97.81 97 TRP A N 1
ATOM 770 C CA . TRP A 1 97 ? 5.338 -1.785 -7.243 1.00 97.81 97 TRP A CA 1
ATOM 771 C C . TRP A 1 97 ? 5.546 -0.430 -6.572 1.00 97.81 97 TRP A C 1
ATOM 773 O O . TRP A 1 97 ? 4.592 0.179 -6.080 1.00 97.81 97 TRP A O 1
ATOM 783 N N . SER A 1 98 ? 6.780 0.064 -6.619 1.00 96.50 98 SER A N 1
ATOM 784 C CA . SER A 1 98 ? 7.085 1.449 -6.287 1.00 96.50 98 SER A CA 1
ATOM 785 C C . SER A 1 98 ? 7.070 2.325 -7.543 1.00 96.50 98 SER A C 1
ATOM 787 O O . SER A 1 98 ? 7.159 1.846 -8.675 1.00 96.50 98 SER A O 1
ATOM 789 N N . GLY A 1 99 ? 6.989 3.637 -7.334 1.00 94.50 99 GLY A N 1
ATOM 790 C CA . GLY A 1 99 ? 7.211 4.652 -8.360 1.00 94.50 99 GLY A CA 1
ATOM 791 C C . GLY A 1 99 ? 8.678 4.795 -8.786 1.00 94.50 99 GLY A C 1
ATOM 792 O O . GLY A 1 99 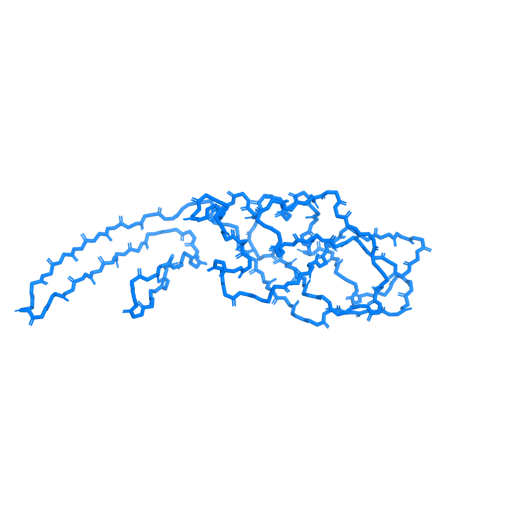? 8.965 5.502 -9.755 1.00 94.50 99 GLY A O 1
ATOM 793 N N . ASP A 1 100 ? 9.608 4.128 -8.089 1.00 93.19 100 ASP A N 1
ATOM 794 C CA . ASP A 1 100 ? 11.030 4.133 -8.425 1.00 93.19 100 ASP A CA 1
ATOM 795 C C . ASP A 1 100 ? 11.268 3.142 -9.574 1.00 93.19 100 ASP A C 1
ATOM 797 O O . ASP A 1 100 ? 11.454 1.940 -9.380 1.00 93.19 100 ASP A O 1
ATOM 801 N N . ASN A 1 101 ? 11.242 3.638 -10.807 1.00 89.81 101 ASN A N 1
ATOM 802 C CA . ASN A 1 101 ? 11.483 2.810 -11.986 1.00 89.81 101 ASN A CA 1
ATOM 803 C C . ASN A 1 101 ? 12.975 2.697 -12.309 1.00 89.81 101 ASN A C 1
ATOM 805 O O . ASN A 1 101 ? 13.749 3.629 -12.090 1.00 89.81 101 ASN A O 1
ATOM 809 N N . ILE A 1 102 ? 13.367 1.580 -12.927 1.00 89.50 102 ILE A N 1
ATOM 810 C CA . ILE A 1 102 ? 14.678 1.454 -13.567 1.00 89.50 102 ILE A CA 1
ATOM 811 C C . ILE A 1 102 ? 14.544 2.007 -14.990 1.00 89.50 102 ILE A C 1
ATOM 813 O O . ILE A 1 102 ? 13.778 1.491 -15.807 1.00 89.50 102 ILE A O 1
ATOM 817 N N . GLY A 1 103 ? 15.248 3.109 -15.267 1.00 82.62 103 GLY A N 1
ATOM 818 C CA . GLY A 1 103 ? 15.106 3.874 -16.514 1.00 82.62 103 GLY A CA 1
ATOM 819 C C . GLY A 1 103 ? 15.718 3.215 -17.754 1.00 82.62 103 GLY A C 1
ATOM 820 O O . GLY A 1 103 ? 15.431 3.637 -18.868 1.00 82.62 103 GLY A O 1
ATOM 821 N N . THR A 1 104 ? 16.548 2.186 -17.579 1.00 86.38 104 THR A N 1
ATOM 822 C CA . THR A 1 104 ? 17.299 1.538 -18.667 1.00 86.38 104 THR A CA 1
ATOM 823 C C . THR A 1 104 ? 16.621 0.293 -19.239 1.00 86.38 104 THR A C 1
ATOM 825 O O . THR A 1 104 ? 17.069 -0.218 -20.262 1.00 86.38 104 THR A O 1
ATOM 828 N N . ASN A 1 105 ? 15.557 -0.213 -18.610 1.00 90.75 105 ASN A N 1
ATOM 829 C CA . ASN A 1 105 ? 14.836 -1.407 -19.055 1.00 90.75 105 ASN A CA 1
ATOM 830 C C . ASN A 1 105 ? 13.357 -1.388 -18.607 1.00 90.75 105 ASN A C 1
ATOM 832 O O . ASN A 1 105 ? 12.820 -0.363 -18.170 1.00 90.75 105 ASN A O 1
ATOM 836 N N . ASP A 1 106 ? 12.676 -2.523 -18.760 1.00 91.19 106 ASP A N 1
ATOM 837 C CA . ASP A 1 106 ? 11.288 -2.753 -18.358 1.00 91.19 106 ASP A CA 1
ATOM 838 C C . ASP A 1 106 ? 11.138 -3.187 -16.886 1.00 91.19 106 ASP A C 1
ATOM 840 O O . ASP A 1 106 ? 10.041 -3.566 -16.486 1.00 91.19 106 ASP A O 1
ATOM 844 N N . HIS A 1 107 ? 12.175 -3.108 -16.046 1.00 93.25 107 HIS A N 1
ATOM 845 C CA . HIS A 1 107 ? 12.085 -3.474 -14.628 1.00 93.25 107 HIS A CA 1
ATOM 846 C C . HIS A 1 107 ? 11.706 -2.297 -13.729 1.00 93.25 107 HIS A C 1
ATOM 848 O O . HIS A 1 107 ? 12.141 -1.169 -13.937 1.00 93.25 107 HIS A O 1
ATOM 854 N N . ALA A 1 108 ? 10.973 -2.544 -12.652 1.00 93.94 108 ALA A N 1
ATOM 855 C CA . ALA A 1 108 ? 10.802 -1.568 -11.575 1.00 93.94 108 ALA A CA 1
ATOM 856 C C . ALA A 1 108 ? 11.156 -2.183 -10.226 1.00 93.94 108 ALA A C 1
ATOM 858 O O . ALA A 1 108 ? 11.283 -3.403 -10.091 1.00 93.94 108 ALA A O 1
ATOM 859 N N . TRP A 1 109 ? 11.316 -1.324 -9.224 1.00 96.69 109 TRP A N 1
ATOM 860 C CA . TRP A 1 109 ? 11.426 -1.781 -7.852 1.00 96.69 109 TRP A CA 1
ATOM 861 C C . TRP A 1 109 ? 10.042 -2.150 -7.312 1.00 96.69 109 TRP A C 1
ATOM 863 O O . TRP A 1 109 ? 9.065 -1.430 -7.518 1.00 96.69 109 TRP A O 1
ATOM 873 N N . ALA A 1 110 ? 9.959 -3.263 -6.592 1.00 97.75 110 ALA A N 1
ATOM 874 C CA . ALA A 1 110 ? 8.797 -3.629 -5.796 1.00 97.75 110 ALA A CA 1
ATOM 875 C C . ALA A 1 110 ? 9.222 -3.901 -4.352 1.00 97.75 110 ALA A C 1
ATOM 877 O O . ALA A 1 110 ? 10.305 -4.431 -4.102 1.00 97.75 110 ALA A O 1
ATOM 878 N N . VAL A 1 111 ? 8.368 -3.542 -3.401 1.00 98.31 111 VAL A N 1
ATOM 879 C CA . VAL A 1 111 ? 8.581 -3.814 -1.976 1.00 98.31 111 VAL A CA 1
ATOM 880 C C . VAL A 1 111 ? 7.729 -5.007 -1.577 1.00 98.31 111 VAL A C 1
ATOM 882 O O . VAL A 1 111 ? 6.539 -5.055 -1.899 1.00 98.31 111 VAL A O 1
ATOM 885 N N . ASP A 1 112 ? 8.325 -5.952 -0.853 1.00 97.81 112 ASP A N 1
ATOM 886 C CA . ASP A 1 112 ? 7.586 -7.059 -0.257 1.00 97.81 112 ASP A CA 1
ATOM 887 C C . ASP A 1 112 ? 6.803 -6.595 0.978 1.00 97.81 112 ASP A C 1
ATOM 889 O O . ASP A 1 112 ? 7.235 -6.767 2.118 1.00 97.81 112 ASP A O 1
ATOM 893 N N . LEU A 1 113 ? 5.642 -5.979 0.752 1.00 96.81 113 LEU A N 1
ATOM 894 C CA . LEU A 1 113 ? 4.765 -5.562 1.842 1.00 96.81 113 LEU A CA 1
ATOM 895 C C . LEU A 1 113 ? 4.053 -6.741 2.514 1.00 96.81 113 LEU A C 1
ATOM 897 O O . LEU A 1 113 ? 3.396 -6.520 3.522 1.00 96.81 113 LEU A O 1
ATOM 901 N N . GLN A 1 114 ? 4.160 -7.973 2.003 1.00 96.00 114 GLN A N 1
ATOM 902 C CA . GLN A 1 114 ? 3.582 -9.143 2.670 1.00 96.00 114 GLN A CA 1
ATOM 903 C C . GLN A 1 114 ? 4.383 -9.536 3.922 1.00 96.00 114 GLN A C 1
ATOM 905 O O . GLN A 1 114 ? 3.838 -10.180 4.818 1.00 96.00 114 GLN A O 1
ATOM 910 N N . ASN A 1 115 ? 5.652 -9.125 3.992 1.00 95.69 115 ASN A N 1
ATOM 911 C CA . ASN A 1 115 ? 6.523 -9.304 5.143 1.00 95.69 115 ASN A CA 1
ATOM 912 C C . ASN A 1 115 ? 6.181 -8.258 6.229 1.00 95.69 115 ASN A C 1
ATOM 914 O O . ASN A 1 115 ? 6.107 -7.071 5.912 1.00 95.69 115 ASN A O 1
ATOM 918 N N . PRO A 1 116 ? 5.987 -8.644 7.506 1.00 94.69 116 PRO A N 1
ATOM 919 C CA . PRO A 1 116 ? 5.797 -7.691 8.605 1.00 94.69 116 PRO A CA 1
ATOM 920 C C . PRO A 1 116 ? 6.950 -6.689 8.776 1.00 94.69 116 PRO A C 1
ATOM 922 O O . PRO A 1 116 ? 6.709 -5.563 9.202 1.00 94.69 116 PRO A O 1
ATOM 925 N N . ALA A 1 117 ? 8.173 -7.054 8.374 1.00 95.75 117 ALA A N 1
ATOM 926 C CA . ALA A 1 117 ? 9.349 -6.184 8.332 1.00 95.75 117 ALA A CA 1
ATOM 927 C C . ALA A 1 117 ? 9.921 -6.094 6.897 1.00 95.75 117 ALA A C 1
ATOM 929 O O . ALA A 1 117 ? 10.926 -6.743 6.586 1.00 95.75 117 ALA A O 1
ATOM 930 N N . PRO A 1 118 ? 9.288 -5.321 5.991 1.00 97.25 118 PRO A N 1
ATOM 931 C CA . PRO A 1 118 ? 9.718 -5.221 4.601 1.00 97.25 118 PRO A CA 1
ATOM 932 C C . PRO A 1 118 ? 11.128 -4.647 4.459 1.00 97.25 118 PRO A C 1
ATOM 934 O O . PRO A 1 118 ? 11.490 -3.669 5.118 1.00 97.25 118 PRO A O 1
ATOM 937 N N . ASN A 1 119 ? 11.895 -5.171 3.501 1.00 97.62 119 ASN A N 1
ATOM 938 C CA . ASN A 1 119 ? 13.071 -4.464 3.009 1.00 97.62 119 ASN A CA 1
ATOM 939 C C . ASN A 1 119 ? 12.640 -3.385 2.002 1.00 97.62 119 ASN A C 1
ATOM 941 O O . ASN A 1 119 ? 12.248 -3.689 0.874 1.00 97.62 119 ASN A O 1
ATOM 945 N N . PHE A 1 120 ? 12.747 -2.118 2.402 1.00 97.81 120 PHE A N 1
ATOM 946 C CA . PHE A 1 120 ? 12.395 -0.979 1.552 1.00 97.81 120 PHE A CA 1
ATOM 947 C C . PHE A 1 120 ? 13.457 -0.612 0.516 1.00 97.81 120 PHE A C 1
ATOM 949 O O . PHE A 1 120 ? 13.180 0.241 -0.317 1.00 97.81 120 PHE A O 1
ATOM 956 N N . ASP A 1 121 ? 14.619 -1.267 0.485 1.00 96.62 121 ASP A N 1
ATOM 957 C CA . ASP A 1 121 ? 15.464 -1.225 -0.715 1.00 96.62 121 ASP A CA 1
ATOM 958 C C . ASP A 1 121 ? 14.750 -1.911 -1.892 1.00 96.62 121 ASP A C 1
ATOM 960 O O . ASP A 1 121 ? 14.994 -1.587 -3.052 1.00 96.62 121 ASP A O 1
ATOM 964 N N . GLY A 1 122 ? 13.780 -2.784 -1.607 1.00 95.56 122 GLY A N 1
ATOM 965 C CA . GLY A 1 122 ? 12.977 -3.468 -2.608 1.00 95.56 122 GLY A CA 1
ATOM 966 C C . GLY A 1 122 ? 13.781 -4.471 -3.431 1.00 95.56 122 GLY A C 1
ATOM 967 O O . GLY A 1 122 ? 14.995 -4.619 -3.306 1.00 95.56 122 GLY A O 1
ATOM 968 N N . ALA A 1 123 ? 13.074 -5.174 -4.302 1.00 96.88 123 ALA A N 1
ATOM 969 C CA . ALA A 1 123 ? 13.661 -6.059 -5.293 1.00 96.88 123 ALA A CA 1
ATOM 970 C C . ALA A 1 123 ? 13.257 -5.599 -6.694 1.00 96.88 123 ALA A C 1
ATOM 972 O O . ALA A 1 123 ? 12.172 -5.052 -6.902 1.00 96.88 123 ALA A O 1
ATOM 973 N N . SER A 1 124 ? 14.167 -5.774 -7.649 1.00 96.06 124 SER A N 1
ATOM 974 C CA . SER A 1 124 ? 13.913 -5.458 -9.050 1.00 96.06 124 SER A CA 1
ATOM 975 C C . SER A 1 124 ? 13.152 -6.608 -9.690 1.00 96.06 124 SER A C 1
ATOM 977 O O . SER A 1 124 ? 13.612 -7.749 -9.662 1.00 96.06 124 SER A O 1
ATOM 979 N N . PHE A 1 125 ? 12.013 -6.301 -10.299 1.00 96.19 125 PHE A N 1
ATOM 980 C CA . PHE A 1 125 ? 11.221 -7.268 -11.047 1.00 96.19 125 PHE A CA 1
ATOM 981 C C . PHE A 1 125 ? 10.927 -6.738 -12.440 1.00 96.19 125 PHE A C 1
ATOM 983 O O . PHE A 1 125 ? 10.724 -5.539 -12.637 1.00 96.19 125 PHE A O 1
ATOM 990 N N . GLN A 1 126 ? 10.847 -7.657 -13.398 1.00 94.75 126 GLN A N 1
ATOM 991 C CA . GLN A 1 126 ? 10.401 -7.345 -14.746 1.00 94.75 126 GLN A CA 1
ATOM 992 C C . GLN A 1 126 ? 8.938 -6.887 -14.727 1.00 94.75 126 GLN A C 1
ATOM 994 O O . GLN A 1 126 ? 8.110 -7.486 -14.033 1.00 94.75 126 GLN A O 1
ATOM 999 N N . GLY A 1 127 ? 8.605 -5.871 -15.523 1.00 92.50 127 GLY A N 1
ATOM 1000 C CA . GLY A 1 127 ? 7.260 -5.304 -15.600 1.00 92.50 127 GLY A CA 1
ATOM 1001 C C . GLY A 1 127 ? 6.159 -6.288 -15.995 1.00 92.50 127 GLY A C 1
ATOM 1002 O O . GLY A 1 127 ? 4.993 -6.018 -15.729 1.00 92.50 127 GLY A O 1
ATOM 1003 N N . GLY A 1 128 ? 6.498 -7.434 -16.600 1.00 94.06 128 GLY A N 1
ATOM 1004 C CA . GLY A 1 128 ? 5.533 -8.488 -16.935 1.00 94.06 128 GLY A CA 1
ATOM 1005 C C . GLY A 1 128 ? 4.850 -9.115 -15.711 1.00 94.06 128 GLY A C 1
ATOM 1006 O O . GLY A 1 128 ? 3.814 -9.764 -15.851 1.00 94.06 128 GLY A O 1
ATOM 1007 N N . ASN A 1 129 ? 5.395 -8.901 -14.509 1.00 95.81 129 ASN A N 1
ATOM 1008 C CA . ASN A 1 129 ? 4.768 -9.315 -13.259 1.00 95.81 129 ASN A CA 1
ATOM 1009 C C . ASN A 1 129 ? 3.559 -8.431 -12.916 1.00 95.81 129 ASN A C 1
ATOM 1011 O O . ASN A 1 129 ? 3.562 -7.221 -13.130 1.00 95.81 129 ASN A O 1
ATOM 1015 N N . ARG A 1 130 ? 2.523 -9.042 -12.331 1.00 96.06 130 ARG A N 1
ATOM 1016 C CA . ARG A 1 130 ? 1.295 -8.352 -11.909 1.00 96.06 130 ARG A CA 1
ATOM 1017 C C . ARG A 1 130 ? 1.312 -8.110 -10.411 1.00 96.06 130 ARG A C 1
ATOM 1019 O O . ARG A 1 130 ? 0.966 -9.001 -9.625 1.00 96.06 130 ARG A O 1
ATOM 1026 N N . PHE A 1 131 ? 1.676 -6.892 -10.035 1.00 97.56 131 PHE A N 1
ATOM 1027 C CA . PHE A 1 131 ? 1.640 -6.433 -8.652 1.00 97.56 131 PHE A CA 1
ATOM 1028 C C . PHE A 1 131 ? 0.712 -5.229 -8.502 1.00 97.56 131 PHE A C 1
ATOM 1030 O O . PHE A 1 131 ? 0.514 -4.476 -9.461 1.00 97.56 131 PHE A O 1
ATOM 1037 N N . PRO A 1 132 ? 0.128 -5.027 -7.313 1.00 97.94 132 PRO A N 1
ATOM 1038 C CA . PRO A 1 132 ? -0.535 -3.775 -7.010 1.00 97.94 132 PRO A CA 1
ATOM 1039 C C . PRO A 1 132 ? 0.467 -2.614 -6.951 1.00 97.94 132 PRO A C 1
ATOM 1041 O O . PRO A 1 132 ? 1.659 -2.810 -6.710 1.00 97.94 132 PRO A O 1
ATOM 1044 N N . ALA A 1 133 ? -0.028 -1.393 -7.120 1.00 97.19 133 ALA A N 1
ATOM 1045 C CA . ALA A 1 133 ? 0.712 -0.157 -6.895 1.00 97.19 133 ALA A CA 1
ATOM 1046 C C . ALA A 1 133 ? -0.103 0.790 -6.010 1.00 97.19 133 ALA A C 1
ATOM 1048 O O . ALA A 1 133 ? -1.336 0.798 -6.052 1.00 97.19 133 ALA A O 1
ATOM 1049 N N . LEU A 1 134 ? 0.597 1.594 -5.211 1.00 96.62 134 LEU A N 1
ATOM 1050 C CA . LEU A 1 134 ? -0.007 2.613 -4.357 1.00 96.62 134 LEU A CA 1
ATOM 1051 C C . LEU A 1 134 ? 0.275 3.997 -4.934 1.00 96.62 134 LEU A C 1
ATOM 1053 O O . LEU A 1 134 ? 1.417 4.306 -5.267 1.00 96.62 134 LEU A O 1
ATOM 1057 N N . TYR A 1 135 ? -0.755 4.831 -5.018 1.00 96.38 135 TYR A N 1
ATOM 1058 C CA . TYR A 1 135 ? -0.683 6.197 -5.527 1.00 96.38 135 TYR A CA 1
ATOM 1059 C C . TYR A 1 135 ? -1.132 7.181 -4.458 1.00 96.38 135 TYR A C 1
ATOM 1061 O O . TYR A 1 135 ? -2.136 6.959 -3.788 1.00 96.38 135 TYR A O 1
ATOM 1069 N N . ARG A 1 136 ? -0.413 8.291 -4.319 1.00 94.06 136 ARG A N 1
ATOM 1070 C CA . ARG A 1 136 ? -0.771 9.390 -3.418 1.00 94.06 136 ARG A CA 1
ATOM 1071 C C . ARG A 1 136 ? -2.100 10.002 -3.842 1.00 94.06 136 ARG A C 1
ATOM 1073 O O . ARG A 1 136 ? -2.272 10.329 -5.018 1.00 94.06 136 ARG A O 1
ATOM 1080 N N . ILE A 1 137 ? -2.998 10.167 -2.877 1.00 88.25 137 ILE A N 1
ATOM 1081 C CA . ILE A 1 137 ? -4.165 11.047 -2.991 1.00 88.25 137 ILE A CA 1
ATOM 1082 C C . ILE A 1 137 ? -3.906 12.322 -2.179 1.00 88.25 137 ILE A C 1
ATOM 1084 O O . ILE A 1 137 ? -4.104 13.411 -2.705 1.00 88.25 137 ILE A O 1
ATOM 1088 N N . ASP A 1 138 ? -3.418 12.175 -0.944 1.00 74.12 138 ASP A N 1
ATOM 1089 C CA . ASP A 1 138 ? -3.072 13.273 -0.032 1.00 74.12 138 ASP A CA 1
ATOM 1090 C C . ASP A 1 138 ? -1.872 12.825 0.826 1.00 74.12 138 ASP A C 1
ATOM 1092 O O . ASP A 1 138 ? -1.969 11.800 1.513 1.00 74.12 138 ASP A O 1
ATOM 1096 N N . TRP A 1 139 ? -0.713 13.484 0.679 1.00 70.69 139 TRP A N 1
ATOM 1097 C CA . TRP A 1 139 ? 0.590 13.012 1.186 1.00 70.69 139 TRP A CA 1
ATOM 1098 C C . TRP A 1 139 ? 1.390 14.086 1.915 1.00 70.69 139 TRP A C 1
ATOM 1100 O O . TRP A 1 139 ? 1.687 15.120 1.274 1.00 70.69 139 TRP A O 1
#

Sequence (139 aa):
MATVDQT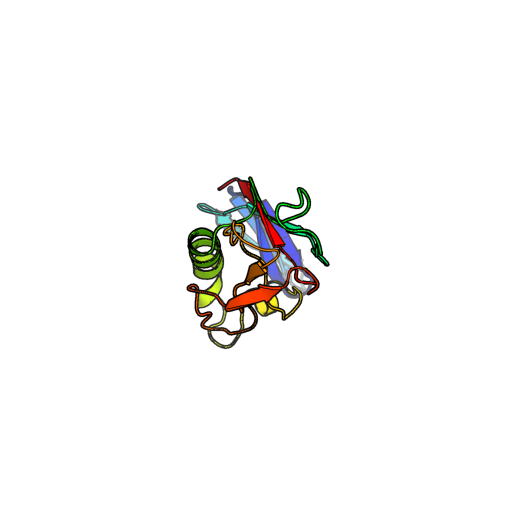GFVVAANNGSSVITVIDANGDQASYTITFSGVRLVKREDDRWWTTPGSYVRPQGNALSRAQMRQFWEQYKDEDQSKSVPALLKWPLKHYWSGDNIGTNDHAWAVDLQNPAPNFDGASFQGGNRFPALYRIDW

Secondary structure (DSSP, 8-state):
-EEE-TT--EEE-SSEEEEEEEE-TTS-EEEEEEEE-S--EEEEEEEE---STT-TTSS-TTBPPHHHHHHHHTTTTTT-TTS-HHHHTT---SEEEEEEE-TTSSEEEEEETTSSS--TT-EEEETTS-EEEEEEEE-